Protein AF-A0A358KMB2-F1 (afdb_monomer)

pLDDT: mean 79.31, std 13.52, range [41.38, 94.38]

Foldseek 3Di:
DDCVLLQAVDVVHGDDPVSSVQFVLCVVCLVVQVVPQPDFPDKDKDWDWDFDQDPNDTDTDTWIKMWTWGWDQQPNWIKIWIWIDTVPDDIHGRTIDIDFDQDQPPVRDGDRDDPPDRSVPD

Sequence (122 aa):
IGFQHLLFKNWNKTRLRTEQYIRLKLIKLAQLVIAK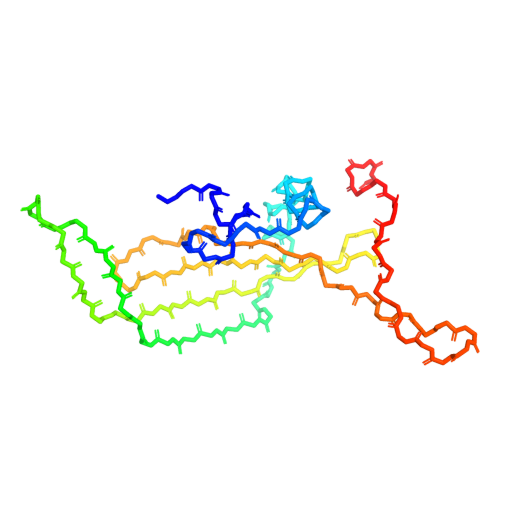SHTLQEYDERKNFVRQKINSRWETRMKIIRYYVFVAIINNARIKVIVKEIDGGAKLFYSLYPSWKVTVDINGQKKKKFFSGNLELD

Radius of gyration: 16.94 Å; Cα contacts (8 Å, |Δi|>4): 188; chains: 1; bounding box: 46×35×43 Å

Nearest PDB structures (foldseek):
  7wno-assembly1_X  TM=5.517E-01  e=1.687E+00  Arthrobacter globiformis
  2cwu-assembly1_B  TM=5.456E-01  e=1.891E+00  Arthrobacter globiformis
  8j6g-assembly1_A  TM=5.453E-01  e=2.376E+00  Arthrobacter globiformis

Solvent-accessible surface area (backbone atoms only — not comparable to full-atom values): 7415 Å² total; per-residue (Å²): 139,73,72,59,56,56,47,27,80,49,92,98,34,72,49,57,70,69,60,27,52,53,38,60,67,47,50,75,49,46,61,55,32,56,71,68,28,8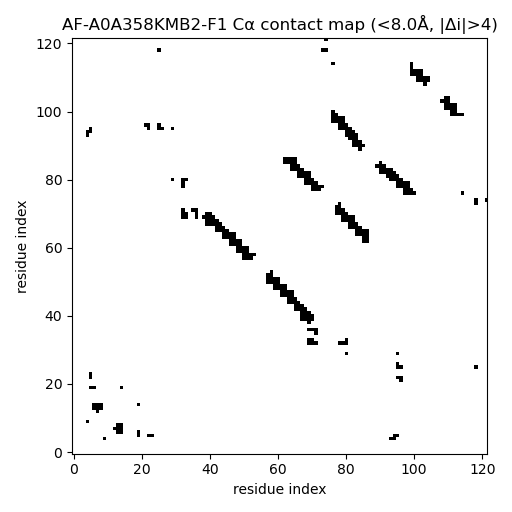7,55,82,76,46,79,48,77,45,79,43,80,42,80,45,79,53,96,93,38,83,45,76,43,80,38,49,34,39,37,43,31,32,54,35,75,55,95,91,40,34,37,36,34,34,35,34,30,44,72,99,57,69,81,35,88,55,48,61,45,76,52,69,65,75,40,68,44,98,84,71,48,77,40,79,59,72,83,84,70,71,84,86,80,119

Mean predicted aligned error: 9.03 Å

Structure (mmCIF, N/CA/C/O backbone):
data_AF-A0A358KMB2-F1
#
_entry.id   AF-A0A358KMB2-F1
#
loop_
_atom_site.group_PDB
_atom_site.id
_atom_site.type_symbol
_atom_site.label_atom_id
_atom_site.label_alt_id
_atom_site.label_comp_id
_atom_site.label_asym_id
_atom_site.label_entity_id
_atom_site.label_seq_id
_atom_site.pdbx_PDB_ins_code
_atom_site.Cartn_x
_atom_site.Cartn_y
_atom_site.Cartn_z
_atom_site.occupancy
_atom_site.B_iso_or_equiv
_atom_site.auth_seq_id
_atom_site.auth_comp_id
_atom_site.auth_asym_id
_atom_site.auth_atom_id
_atom_site.pdbx_PDB_model_num
ATOM 1 N N . ILE A 1 1 ? -15.299 0.610 3.545 1.00 53.84 1 ILE A N 1
ATOM 2 C CA . ILE A 1 1 ? -14.138 1.394 3.051 1.00 53.84 1 ILE A CA 1
ATOM 3 C C . ILE A 1 1 ? -13.786 0.827 1.687 1.00 53.84 1 ILE A C 1
ATOM 5 O O . ILE A 1 1 ? -13.387 -0.323 1.625 1.00 53.84 1 ILE A O 1
ATOM 9 N N . GLY A 1 2 ? -14.066 1.573 0.617 1.00 70.56 2 GLY A N 1
ATOM 10 C CA . GLY A 1 2 ? -13.784 1.166 -0.767 1.00 70.56 2 GLY A CA 1
ATOM 11 C C . GLY A 1 2 ? -12.606 1.951 -1.341 1.00 70.56 2 GLY A C 1
ATOM 12 O O . GLY A 1 2 ? -11.723 2.371 -0.596 1.00 70.56 2 GLY A O 1
ATOM 13 N N . PHE A 1 3 ? -12.636 2.244 -2.640 1.00 78.75 3 PHE A N 1
ATOM 14 C CA . PHE A 1 3 ? -11.563 2.928 -3.378 1.00 78.75 3 PHE A CA 1
ATOM 15 C C . PHE A 1 3 ? -11.455 4.447 -3.156 1.00 78.75 3 PHE A C 1
ATOM 17 O O . PHE A 1 3 ? -10.646 5.111 -3.802 1.00 78.75 3 PHE A O 1
ATOM 24 N N . GLN A 1 4 ? -12.209 5.023 -2.211 1.00 80.81 4 GLN A N 1
ATOM 25 C CA . GLN A 1 4 ? -12.102 6.450 -1.863 1.00 80.81 4 GLN A CA 1
ATOM 26 C C . GLN A 1 4 ? -10.670 6.856 -1.497 1.00 80.81 4 GLN A C 1
ATOM 28 O O . GLN A 1 4 ? -10.233 7.956 -1.822 1.00 80.81 4 GLN A O 1
ATOM 33 N N . HIS A 1 5 ? -9.906 5.950 -0.889 1.00 79.38 5 HIS A N 1
ATOM 34 C CA . HIS A 1 5 ? -8.506 6.171 -0.546 1.00 79.38 5 HIS A CA 1
ATOM 35 C C . HIS A 1 5 ? -7.582 6.309 -1.766 1.00 79.38 5 HIS A C 1
ATOM 37 O O . HIS A 1 5 ? -6.418 6.648 -1.570 1.00 79.38 5 HIS A O 1
ATOM 43 N N . LEU A 1 6 ? -8.042 6.056 -3.000 1.00 83.62 6 LEU A N 1
ATOM 44 C CA . LEU A 1 6 ? -7.314 6.351 -4.244 1.00 83.62 6 LEU A CA 1
ATOM 45 C C . LEU A 1 6 ? -7.567 7.793 -4.706 1.00 83.62 6 LEU A C 1
ATOM 47 O O . LEU A 1 6 ? -6.646 8.465 -5.173 1.00 83.62 6 LEU A O 1
ATOM 51 N N . LEU A 1 7 ? -8.776 8.304 -4.462 1.00 84.44 7 LEU A N 1
ATOM 52 C CA . LEU A 1 7 ? -9.218 9.645 -4.856 1.00 84.44 7 LEU A CA 1
ATOM 53 C C . LEU A 1 7 ? -8.833 10.721 -3.829 1.00 84.44 7 LEU A C 1
ATOM 55 O O . LEU A 1 7 ? -8.368 11.801 -4.193 1.00 84.44 7 LEU A O 1
ATOM 59 N N . PHE A 1 8 ? -8.953 10.405 -2.539 1.00 84.38 8 PHE A N 1
ATOM 60 C CA . PHE A 1 8 ? -8.772 11.343 -1.431 1.00 84.38 8 PHE A CA 1
ATOM 61 C C . PHE A 1 8 ? -7.581 10.961 -0.555 1.00 84.38 8 PHE A C 1
ATOM 63 O O . PHE A 1 8 ? -7.412 9.797 -0.182 1.00 84.38 8 PHE A O 1
ATOM 70 N N . LYS A 1 9 ? -6.748 11.952 -0.219 1.00 80.56 9 LYS A N 1
ATOM 71 C CA . LYS A 1 9 ? -5.634 11.784 0.722 1.00 80.56 9 LYS A CA 1
ATOM 72 C C . LYS A 1 9 ? -6.153 11.710 2.155 1.00 80.56 9 LYS A C 1
ATOM 74 O O . LYS A 1 9 ? -5.747 10.809 2.873 1.00 80.56 9 LYS A O 1
ATOM 79 N N . ASN A 1 10 ? -7.050 12.630 2.512 1.00 80.44 10 ASN A N 1
ATOM 80 C CA . ASN A 1 10 ? -7.716 12.749 3.811 1.00 80.44 10 ASN A CA 1
ATOM 81 C C . ASN A 1 10 ? -9.183 13.157 3.595 1.00 80.44 10 ASN A C 1
ATOM 83 O O . ASN A 1 10 ? -9.580 13.484 2.473 1.00 80.44 10 ASN A O 1
ATOM 87 N N . TRP A 1 11 ? -9.961 13.196 4.681 1.00 72.88 11 TRP A N 1
ATOM 88 C CA . TRP A 1 11 ? -11.286 13.821 4.694 1.00 72.88 11 TRP A CA 1
ATOM 89 C C . TRP A 1 11 ? -11.229 15.223 4.064 1.00 72.88 11 TRP A C 1
ATOM 91 O O . TRP A 1 11 ? -10.352 16.014 4.411 1.00 72.88 11 TRP A O 1
ATOM 101 N N . ASN A 1 12 ? -12.105 15.494 3.093 1.00 78.00 12 ASN A N 1
ATOM 102 C CA . ASN A 1 12 ? -12.161 16.736 2.306 1.00 78.00 12 ASN A CA 1
ATOM 103 C C . ASN A 1 12 ? -10.872 17.146 1.565 1.00 78.00 12 ASN A C 1
ATOM 105 O O . ASN A 1 12 ? -10.766 18.279 1.102 1.00 78.00 12 A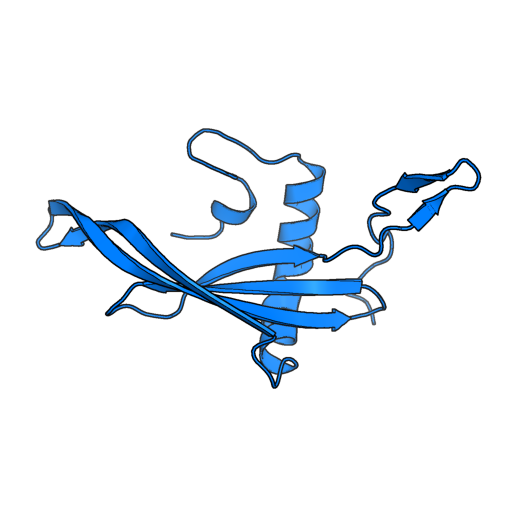SN A O 1
ATOM 109 N N . LYS A 1 13 ? -9.893 16.245 1.398 1.00 85.12 13 LYS A N 1
ATOM 110 C CA . LYS A 1 13 ? -8.655 16.543 0.662 1.00 85.12 13 LYS A CA 1
ATOM 111 C C . LYS A 1 13 ? -8.468 15.608 -0.522 1.00 85.12 13 LYS A C 1
ATOM 113 O O . LYS A 1 13 ? -7.916 14.511 -0.399 1.00 85.12 13 LYS A O 1
ATOM 118 N N . THR A 1 14 ? -8.908 16.079 -1.680 1.00 87.81 14 THR A N 1
ATOM 119 C CA . THR A 1 14 ? -8.769 15.405 -2.973 1.00 87.81 14 THR A CA 1
ATOM 120 C C . THR A 1 14 ? -7.306 15.369 -3.414 1.00 87.81 14 THR A C 1
ATOM 122 O O . THR A 1 14 ? -6.538 16.299 -3.162 1.00 87.81 14 THR A O 1
ATOM 125 N N . ARG A 1 15 ? -6.889 14.276 -4.057 1.00 83.69 15 ARG A N 1
ATOM 126 C CA . ARG A 1 15 ? -5.566 14.197 -4.691 1.00 83.69 15 ARG A CA 1
ATOM 127 C C . ARG A 1 15 ? -5.554 14.922 -6.031 1.00 83.69 15 ARG A C 1
ATOM 129 O O . ARG A 1 15 ? -6.602 15.152 -6.623 1.00 83.69 15 ARG A O 1
ATOM 136 N N . LEU A 1 16 ? -4.371 15.234 -6.550 1.00 86.56 16 LEU A N 1
ATOM 137 C CA . LEU A 1 16 ? -4.238 15.795 -7.895 1.00 86.56 16 LEU A CA 1
ATOM 138 C C . LEU A 1 16 ? -4.842 14.835 -8.941 1.00 86.56 16 LEU A C 1
ATOM 140 O O . LEU A 1 16 ? -4.708 13.620 -8.801 1.00 86.56 16 LEU A O 1
ATOM 144 N N . ARG A 1 17 ? -5.491 15.348 -9.997 1.00 85.19 17 ARG A N 1
ATOM 145 C CA . ARG A 1 17 ? -6.143 14.501 -11.022 1.00 85.19 17 ARG A CA 1
ATOM 146 C C . ARG A 1 17 ? -5.189 13.478 -11.648 1.00 85.19 17 ARG A C 1
ATOM 148 O O . ARG A 1 17 ? -5.564 12.323 -11.819 1.00 85.19 17 ARG A O 1
ATOM 155 N N . THR A 1 18 ? -3.949 13.876 -11.922 1.00 82.12 18 THR A N 1
ATOM 156 C CA . THR A 1 18 ? -2.904 12.987 -12.459 1.00 82.12 18 THR A CA 1
ATOM 157 C C . THR A 1 18 ? -2.606 11.824 -11.514 1.00 82.12 18 THR A C 1
ATOM 159 O O . THR A 1 18 ? -2.553 10.671 -11.932 1.00 82.12 18 THR A O 1
ATOM 162 N N . GLU A 1 19 ? -2.492 12.103 -10.217 1.00 81.50 19 GLU A N 1
ATOM 163 C CA . GLU A 1 19 ? -2.291 11.091 -9.184 1.00 81.50 19 GLU A CA 1
ATOM 164 C C . GLU A 1 19 ? -3.469 10.120 -9.051 1.00 81.50 19 GLU A C 1
ATOM 166 O O . GLU A 1 19 ? -3.255 8.935 -8.790 1.00 81.50 19 GLU A O 1
ATOM 171 N N . GLN A 1 20 ? -4.702 10.611 -9.191 1.00 85.94 20 GLN A N 1
ATOM 172 C CA . GLN A 1 20 ? -5.893 9.760 -9.173 1.00 85.94 20 GLN A CA 1
ATOM 173 C C . GLN A 1 20 ? -5.904 8.829 -10.383 1.00 85.94 20 GLN A C 1
ATOM 175 O O . GLN A 1 20 ? -6.039 7.619 -10.217 1.00 85.94 20 GLN A O 1
ATOM 180 N N . TYR A 1 21 ? -5.690 9.387 -11.579 1.00 85.75 21 TYR A N 1
ATOM 181 C CA . TYR A 1 21 ? -5.657 8.639 -12.833 1.00 85.75 21 TYR A CA 1
ATOM 182 C C . TYR A 1 21 ? -4.639 7.498 -12.786 1.00 85.75 21 TYR A C 1
ATOM 184 O O . TYR A 1 21 ? -4.977 6.352 -13.063 1.00 85.75 21 TYR A O 1
ATOM 192 N N . ILE A 1 22 ? -3.411 7.786 -12.347 1.00 82.88 22 ILE A N 1
ATOM 193 C CA . ILE A 1 22 ? -2.354 6.776 -12.236 1.00 82.88 22 ILE A CA 1
ATOM 194 C C . ILE A 1 22 ? -2.747 5.671 -11.253 1.00 82.88 22 ILE A C 1
ATOM 196 O O . ILE A 1 22 ? -2.593 4.493 -11.561 1.00 82.88 22 ILE A O 1
ATOM 200 N N . ARG A 1 23 ? -3.269 6.023 -10.072 1.00 86.06 23 ARG A N 1
ATOM 201 C CA . ARG A 1 23 ? -3.655 5.018 -9.071 1.00 86.06 23 ARG A CA 1
ATOM 202 C C . ARG A 1 23 ? -4.800 4.127 -9.546 1.00 86.06 23 ARG A C 1
ATOM 204 O O . ARG A 1 23 ? -4.773 2.931 -9.277 1.00 86.06 23 ARG A O 1
ATOM 211 N N . LEU A 1 24 ? -5.778 4.700 -10.245 1.00 86.31 24 LEU A N 1
ATOM 212 C CA . LEU A 1 24 ? -6.884 3.947 -10.833 1.00 86.31 24 LEU A CA 1
ATOM 213 C C . LEU A 1 24 ? -6.399 3.043 -11.967 1.00 86.31 24 LEU A C 1
ATOM 215 O O . LEU A 1 24 ? -6.750 1.871 -11.984 1.00 86.31 24 LEU A O 1
ATOM 219 N N . LYS A 1 25 ? -5.535 3.544 -12.858 1.00 84.56 25 LYS A N 1
ATOM 220 C CA . LYS A 1 25 ? -4.949 2.748 -13.946 1.00 84.56 25 LYS A CA 1
ATOM 221 C C . LYS A 1 25 ? -4.185 1.533 -13.412 1.00 84.56 25 LYS A C 1
ATOM 223 O O . LYS A 1 25 ? -4.339 0.423 -13.899 1.00 84.56 25 LYS A O 1
ATOM 228 N N . LEU A 1 26 ? -3.387 1.724 -12.367 1.00 84.88 26 LEU A N 1
ATOM 229 C CA . LEU A 1 26 ? -2.544 0.668 -11.802 1.00 84.88 26 LEU A CA 1
ATOM 230 C C . LEU A 1 26 ? -3.305 -0.323 -10.902 1.00 84.88 26 LEU A C 1
ATOM 232 O O . LEU A 1 26 ? -2.704 -1.283 -10.423 1.00 84.88 26 LEU A O 1
ATOM 236 N N . ILE A 1 27 ? -4.605 -0.126 -10.657 1.00 86.75 27 ILE A N 1
ATOM 237 C CA . ILE A 1 27 ? -5.375 -0.980 -9.744 1.00 86.75 27 ILE A CA 1
ATOM 238 C C . ILE A 1 27 ? -5.432 -2.436 -10.196 1.00 86.75 27 ILE A C 1
ATOM 240 O O . ILE A 1 27 ? -5.333 -3.337 -9.367 1.00 86.75 27 ILE A O 1
ATOM 244 N N . LYS A 1 28 ? -5.497 -2.663 -11.511 1.00 85.31 28 LYS A N 1
ATOM 245 C CA . LYS A 1 28 ? -5.493 -4.003 -12.104 1.00 85.31 28 LYS A CA 1
ATOM 246 C C . LYS A 1 28 ? -4.175 -4.734 -11.837 1.00 85.31 28 LYS A C 1
ATOM 248 O O . LYS A 1 28 ? -4.164 -5.939 -11.621 1.00 85.31 28 LYS A O 1
ATOM 253 N N . LEU A 1 29 ? -3.070 -3.991 -11.766 1.00 85.06 29 LEU A N 1
ATOM 254 C CA . LEU A 1 29 ? -1.746 -4.548 -11.494 1.00 85.06 29 LEU A CA 1
ATOM 255 C C . LEU A 1 29 ? -1.548 -4.898 -10.018 1.00 85.06 29 LEU A C 1
ATOM 257 O O . LEU A 1 29 ? -0.623 -5.636 -9.704 1.00 85.06 29 LEU A O 1
ATOM 261 N N . ALA A 1 30 ? -2.392 -4.413 -9.101 1.00 86.06 30 ALA A N 1
ATOM 262 C CA . ALA A 1 30 ? -2.201 -4.648 -7.671 1.00 86.06 30 ALA A CA 1
ATOM 263 C C . ALA A 1 30 ? -2.234 -6.142 -7.310 1.00 86.06 30 ALA A C 1
ATOM 265 O O . ALA A 1 30 ? -1.403 -6.595 -6.526 1.00 86.06 30 ALA A O 1
ATOM 266 N N . GLN A 1 31 ? -3.150 -6.908 -7.910 1.00 87.44 31 GLN A N 1
ATOM 267 C CA . GLN A 1 31 ? -3.233 -8.358 -7.705 1.00 87.44 31 GLN A CA 1
ATOM 268 C C . GLN A 1 31 ? -1.983 -9.065 -8.233 1.00 87.44 31 GLN A C 1
ATOM 270 O O . GLN A 1 31 ? -1.408 -9.900 -7.542 1.00 87.44 31 GLN A O 1
ATOM 275 N N . LEU A 1 32 ? -1.522 -8.672 -9.423 1.00 87.00 32 LEU A N 1
ATOM 276 C CA . LEU A 1 32 ? -0.329 -9.233 -10.048 1.00 87.00 32 LEU A CA 1
ATOM 277 C C . LEU A 1 32 ? 0.941 -8.908 -9.251 1.00 87.00 32 LEU A C 1
ATOM 279 O O . LEU A 1 32 ? 1.799 -9.770 -9.097 1.00 87.00 32 LEU A O 1
ATOM 283 N N . VAL A 1 33 ? 1.047 -7.697 -8.696 1.00 86.94 33 VAL A N 1
ATOM 284 C CA . VAL A 1 33 ? 2.140 -7.313 -7.791 1.00 86.94 33 VAL A CA 1
ATOM 285 C C . VAL A 1 33 ? 2.1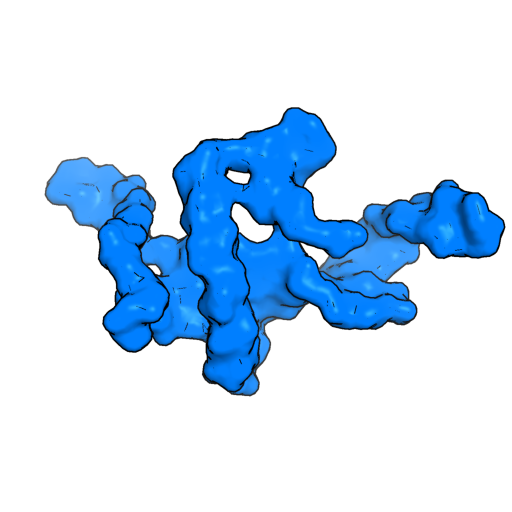25 -8.200 -6.550 1.00 86.94 33 VAL A C 1
ATOM 287 O O . VAL A 1 33 ? 3.150 -8.780 -6.232 1.00 86.94 33 VAL A O 1
ATOM 290 N N . ILE A 1 34 ? 0.977 -8.365 -5.883 1.00 86.38 34 ILE A N 1
ATOM 291 C CA . ILE A 1 34 ? 0.876 -9.216 -4.686 1.00 86.38 34 ILE A CA 1
ATOM 292 C C . ILE A 1 34 ? 1.230 -10.675 -5.014 1.00 86.38 34 ILE A C 1
ATOM 294 O O . ILE A 1 34 ? 1.944 -11.306 -4.244 1.00 86.38 34 ILE A O 1
ATOM 298 N N . ALA A 1 35 ? 0.780 -11.197 -6.158 1.00 86.12 35 ALA A N 1
ATOM 299 C CA . ALA A 1 35 ? 1.067 -12.569 -6.575 1.00 86.12 35 ALA A CA 1
ATOM 300 C C . ALA A 1 35 ? 2.551 -12.798 -6.917 1.00 86.12 35 ALA A C 1
ATOM 302 O O . ALA A 1 35 ? 3.092 -13.855 -6.609 1.00 86.12 35 ALA A O 1
ATOM 303 N N . LYS A 1 36 ? 3.215 -11.815 -7.544 1.00 84.56 36 LYS A N 1
ATOM 304 C CA . LYS A 1 36 ? 4.641 -11.895 -7.913 1.00 84.56 36 LYS A CA 1
ATOM 305 C C . LYS A 1 36 ? 5.585 -11.533 -6.763 1.00 84.56 36 LYS A C 1
ATOM 307 O O . LYS A 1 36 ? 6.746 -11.940 -6.766 1.00 84.56 36 LYS A O 1
ATOM 312 N N . SER A 1 37 ? 5.138 -10.735 -5.798 1.00 81.00 37 SER A N 1
ATOM 313 C CA . SER A 1 37 ? 5.939 -10.354 -4.637 1.00 81.00 37 SER A CA 1
ATOM 314 C C . SER A 1 37 ? 6.000 -11.516 -3.642 1.00 81.00 37 SER A C 1
ATOM 316 O O . SER A 1 37 ? 5.202 -11.604 -2.717 1.00 81.00 37 SER A O 1
ATOM 318 N N . HIS A 1 38 ? 6.993 -12.392 -3.807 1.00 74.81 38 HIS A N 1
ATOM 319 C CA . HIS A 1 38 ? 7.245 -13.517 -2.894 1.00 74.81 38 HIS A CA 1
ATOM 320 C C . HIS A 1 38 ? 7.775 -13.095 -1.515 1.00 74.81 38 HIS A C 1
ATOM 322 O O . HIS A 1 38 ? 7.803 -13.899 -0.586 1.00 74.81 38 HIS A O 1
ATOM 328 N N . THR A 1 39 ? 8.206 -11.842 -1.369 1.00 80.00 39 THR A N 1
ATOM 329 C CA . THR A 1 39 ? 8.716 -11.285 -0.115 1.00 80.00 39 THR A CA 1
ATOM 330 C C . THR A 1 39 ? 7.951 -10.027 0.270 1.00 80.00 39 THR A C 1
ATOM 332 O O . THR A 1 39 ? 7.520 -9.255 -0.589 1.00 80.00 39 THR A O 1
ATOM 335 N N . LEU A 1 40 ? 7.797 -9.817 1.576 1.00 83.31 40 LEU A N 1
ATOM 336 C CA . LEU A 1 40 ? 7.355 -8.551 2.150 1.00 83.31 40 LEU A CA 1
ATOM 337 C C . LEU A 1 40 ? 8.550 -7.593 2.178 1.00 83.31 40 LEU A C 1
ATOM 339 O O . LEU A 1 40 ? 9.550 -7.898 2.822 1.00 83.31 40 LEU A O 1
ATOM 343 N N . GLN A 1 41 ? 8.473 -6.456 1.483 1.00 85.88 41 GLN A N 1
ATOM 344 C CA . GLN A 1 41 ? 9.611 -5.530 1.411 1.00 85.88 41 GLN A CA 1
ATOM 345 C C . GLN A 1 41 ? 9.616 -4.502 2.539 1.00 85.88 41 GLN A C 1
ATOM 347 O O . GLN A 1 41 ? 10.689 -4.133 3.006 1.00 85.88 41 GLN A O 1
ATOM 352 N N . GLU A 1 42 ? 8.449 -4.009 2.958 1.00 87.19 42 GLU A N 1
ATOM 353 C CA . GLU A 1 42 ? 8.354 -3.077 4.086 1.00 87.19 42 GLU A CA 1
ATOM 354 C C . GLU A 1 42 ? 7.184 -3.474 4.994 1.00 87.19 42 GLU A C 1
ATOM 356 O O . GLU A 1 42 ? 6.124 -3.907 4.527 1.00 87.19 42 GLU A O 1
ATOM 361 N N . TYR A 1 43 ? 7.392 -3.306 6.297 1.00 91.94 43 TYR 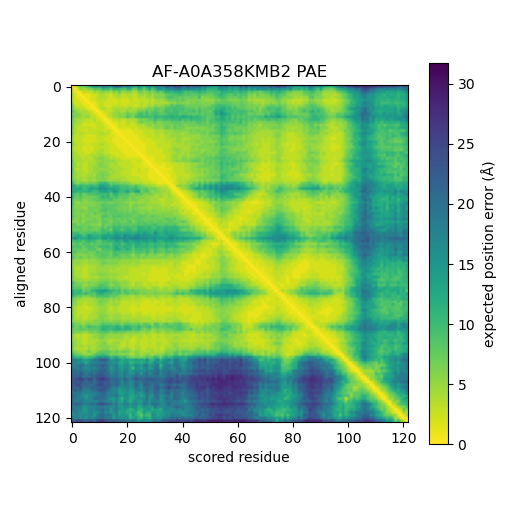A N 1
ATOM 362 C CA . TYR A 1 43 ? 6.413 -3.550 7.346 1.00 91.94 43 TYR A CA 1
ATOM 363 C C . TYR A 1 43 ? 6.382 -2.344 8.282 1.00 91.94 43 TYR A C 1
ATOM 365 O O . TYR A 1 43 ? 7.433 -1.886 8.726 1.00 91.94 43 TYR A O 1
ATOM 373 N N . ASP A 1 44 ? 5.189 -1.834 8.574 1.00 91.81 44 ASP A N 1
ATOM 374 C CA . ASP A 1 44 ? 4.981 -0.780 9.570 1.00 91.81 44 ASP A CA 1
ATOM 375 C C . ASP A 1 44 ? 3.844 -1.185 10.506 1.00 91.81 44 ASP A C 1
ATOM 377 O O . ASP A 1 44 ? 2.761 -1.566 10.054 1.00 91.81 44 ASP A O 1
ATOM 381 N N . GLU A 1 45 ? 4.074 -1.080 11.809 1.00 94.06 45 GLU A N 1
ATOM 382 C CA . GLU A 1 45 ? 3.079 -1.356 12.837 1.00 94.06 45 GLU A CA 1
ATOM 383 C C . GLU A 1 45 ? 2.938 -0.145 13.753 1.00 94.06 45 GLU A C 1
ATOM 385 O O . GLU A 1 45 ? 3.909 0.352 14.321 1.00 94.06 45 GLU A O 1
ATOM 390 N N . ARG A 1 46 ? 1.701 0.327 13.927 1.00 93.44 46 ARG A N 1
ATOM 391 C CA . ARG A 1 46 ? 1.425 1.483 14.782 1.00 93.44 46 ARG A CA 1
ATOM 392 C C . ARG A 1 46 ? 0.067 1.412 15.451 1.00 93.44 46 ARG A C 1
ATOM 394 O O . ARG A 1 46 ? -0.9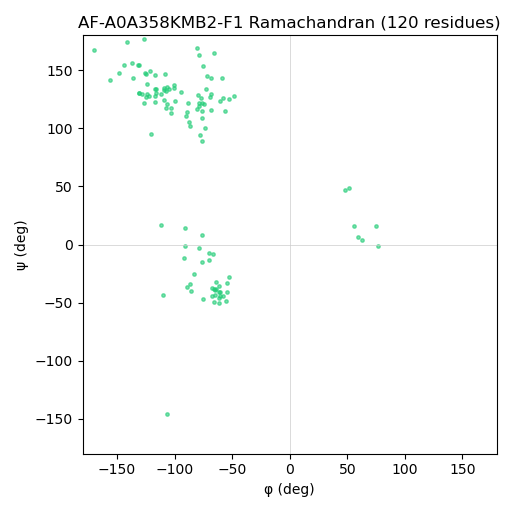12 0.947 14.867 1.00 93.44 46 ARG A O 1
ATOM 401 N N . LYS A 1 47 ? -0.014 1.964 16.661 1.00 92.88 47 LYS A N 1
ATOM 402 C CA . LYS A 1 47 ? -1.283 2.188 17.359 1.00 92.88 47 LYS A CA 1
ATOM 403 C C . LYS A 1 47 ? -1.964 3.413 16.767 1.00 92.88 47 LYS A C 1
ATOM 405 O O . LYS A 1 47 ? -1.361 4.478 16.671 1.00 92.88 47 LYS A O 1
ATOM 410 N N . ASN A 1 48 ? -3.210 3.267 16.340 1.00 90.81 48 ASN A N 1
ATOM 411 C CA . ASN A 1 48 ? -3.979 4.376 15.796 1.00 90.81 48 ASN A CA 1
ATOM 412 C C . ASN A 1 48 ? -5.451 4.260 16.202 1.00 90.81 48 ASN A C 1
ATOM 414 O O . ASN A 1 48 ? -5.961 3.169 16.467 1.00 90.81 48 ASN A O 1
ATOM 418 N N . PHE A 1 49 ? -6.137 5.395 16.241 1.00 89.50 49 PHE A N 1
ATOM 419 C CA . PHE A 1 49 ? -7.563 5.439 16.517 1.00 89.50 49 PHE A CA 1
ATOM 420 C C . PHE A 1 49 ? -8.342 4.999 15.279 1.00 89.50 49 PHE A C 1
ATOM 422 O O . PHE A 1 49 ? -8.215 5.576 14.197 1.00 89.50 49 PHE A O 1
ATOM 429 N N . VAL A 1 50 ? -9.155 3.957 15.430 1.00 86.19 50 VAL A N 1
ATOM 430 C CA . VAL A 1 50 ? -10.007 3.436 14.362 1.00 86.19 50 VAL A CA 1
ATOM 431 C C . VAL A 1 50 ? -11.458 3.587 14.774 1.00 86.19 50 VAL A C 1
ATOM 433 O O . VAL A 1 50 ? -11.866 3.135 15.842 1.00 86.19 50 VAL A O 1
ATOM 436 N N . ARG A 1 51 ? -12.246 4.197 13.888 1.00 86.50 51 ARG A N 1
ATOM 437 C CA . ARG A 1 51 ? -13.699 4.260 14.011 1.00 86.50 51 ARG A CA 1
ATOM 438 C C . ARG A 1 51 ? -14.299 2.941 13.519 1.00 86.50 51 ARG A C 1
ATOM 440 O O . ARG A 1 51 ? -14.150 2.605 12.343 1.00 86.50 51 ARG A O 1
ATOM 447 N N . GLN A 1 52 ? -14.956 2.196 14.402 1.00 83.25 52 GLN A N 1
ATOM 448 C CA . GLN A 1 52 ? -15.616 0.925 14.084 1.00 83.25 52 GLN A CA 1
ATOM 449 C C . GLN A 1 52 ? -17.081 0.969 14.517 1.00 83.25 52 GLN A C 1
ATOM 451 O O . GLN A 1 52 ? -17.434 1.649 15.480 1.00 83.25 52 GLN A O 1
ATOM 456 N N . LYS A 1 53 ? -17.940 0.266 13.774 1.00 82.00 53 LYS A N 1
ATOM 457 C CA . LYS A 1 53 ? -19.339 0.076 14.156 1.00 82.00 53 LYS A CA 1
ATOM 458 C C . LYS A 1 53 ? -19.420 -1.192 15.004 1.00 82.00 53 LYS A C 1
ATOM 460 O O . LYS A 1 53 ? -19.202 -2.277 14.476 1.00 82.00 53 LYS A O 1
ATOM 465 N N . ILE A 1 54 ? -19.693 -1.048 16.295 1.00 82.00 54 ILE A N 1
ATOM 466 C CA . ILE A 1 54 ? -19.822 -2.142 17.266 1.00 82.00 54 ILE A CA 1
ATOM 467 C C . ILE A 1 54 ? -21.201 -2.008 17.904 1.00 82.00 54 ILE A C 1
ATOM 469 O O . ILE A 1 54 ? -21.570 -0.915 18.323 1.00 82.00 54 ILE A O 1
ATOM 473 N N . ASN A 1 55 ? -21.982 -3.091 17.942 1.00 83.81 55 ASN A N 1
ATOM 474 C CA . ASN A 1 55 ? -23.325 -3.105 18.542 1.00 83.81 55 ASN A CA 1
ATOM 475 C C . ASN A 1 55 ? -24.199 -1.919 18.084 1.00 83.81 55 ASN A C 1
ATOM 477 O O . ASN A 1 55 ? -24.793 -1.202 18.886 1.00 83.81 55 ASN A O 1
ATOM 481 N N . SER A 1 56 ? -24.213 -1.664 16.770 1.00 86.81 56 SER A N 1
ATOM 482 C CA . SER A 1 56 ? -24.924 -0.546 16.125 1.00 86.81 56 SER A CA 1
ATOM 483 C C . SER A 1 56 ? -24.471 0.873 16.502 1.00 86.81 56 SER A C 1
ATOM 485 O O . SER A 1 56 ? -25.024 1.835 15.971 1.00 86.81 56 SER A O 1
ATOM 487 N N . ARG A 1 57 ? -23.421 1.033 17.314 1.00 89.00 57 ARG A N 1
ATOM 488 C CA . ARG A 1 57 ? -22.830 2.326 17.679 1.00 89.00 57 ARG A CA 1
ATOM 489 C C . ARG A 1 57 ? -21.479 2.523 17.002 1.00 89.00 57 ARG A C 1
ATOM 491 O O . ARG A 1 57 ? -20.745 1.573 16.746 1.00 89.00 57 ARG A O 1
ATOM 498 N N . TRP A 1 58 ? -21.161 3.771 16.674 1.00 86.19 58 TRP A N 1
ATOM 499 C CA . TRP A 1 58 ? -19.837 4.135 16.179 1.00 86.19 58 TRP A CA 1
ATOM 500 C C . TRP A 1 58 ? -18.944 4.481 17.361 1.00 86.19 58 TRP A C 1
ATOM 502 O O . TRP A 1 58 ? -19.171 5.490 18.019 1.00 86.19 58 TRP A O 1
ATOM 512 N N . GLU A 1 59 ? -17.914 3.678 17.589 1.00 89.56 59 GLU A N 1
ATOM 513 C CA . GLU A 1 59 ? -16.925 3.923 18.634 1.00 89.56 59 GLU A CA 1
ATOM 514 C C . GLU A 1 59 ? -15.542 4.132 18.019 1.00 89.56 59 GLU A C 1
ATOM 516 O O . GLU A 1 59 ? -15.185 3.517 17.007 1.00 89.56 59 GLU A O 1
ATOM 521 N N . THR A 1 60 ? -14.754 5.002 18.646 1.00 88.69 60 THR A N 1
ATOM 522 C CA . THR A 1 60 ? -13.350 5.225 18.302 1.00 88.69 60 THR A CA 1
ATOM 523 C C . THR A 1 60 ? -12.497 4.517 19.340 1.00 88.69 60 THR A C 1
ATOM 525 O O . THR A 1 60 ? -12.499 4.900 20.505 1.00 88.69 60 THR A O 1
ATOM 528 N N . ARG A 1 61 ? -11.765 3.478 18.931 1.00 88.81 61 ARG A N 1
ATOM 529 C CA . ARG A 1 61 ? -10.873 2.727 19.826 1.00 88.81 61 ARG A CA 1
ATOM 530 C C . ARG A 1 61 ? -9.445 2.754 19.308 1.00 88.81 61 ARG A C 1
ATOM 532 O O . ARG A 1 61 ? -9.215 2.804 18.098 1.00 88.81 61 ARG A O 1
ATOM 539 N N . MET A 1 62 ? -8.490 2.713 20.230 1.00 92.19 62 MET A N 1
ATOM 540 C CA . MET A 1 62 ? -7.085 2.538 19.888 1.00 92.19 62 MET A CA 1
ATOM 541 C C . MET A 1 62 ? -6.857 1.078 19.500 1.00 92.19 62 MET A C 1
ATOM 543 O O . MET A 1 62 ? -7.123 0.176 20.291 1.00 92.19 62 MET A O 1
ATOM 547 N N . LYS A 1 63 ? -6.388 0.846 18.275 1.00 91.75 63 LYS A N 1
ATOM 548 C CA . LYS A 1 63 ? -6.027 -0.484 17.781 1.00 91.75 63 LYS A CA 1
ATOM 549 C C . LYS A 1 63 ? -4.659 -0.460 17.124 1.00 91.75 63 LYS A C 1
ATOM 551 O O . LYS A 1 63 ? -4.220 0.573 16.615 1.00 91.75 63 LYS A O 1
ATOM 556 N N . ILE A 1 64 ? -4.007 -1.614 17.118 1.00 92.94 64 ILE A N 1
ATOM 557 C CA . ILE A 1 64 ? -2.802 -1.826 16.327 1.00 92.94 64 ILE A CA 1
ATOM 558 C C . ILE A 1 64 ? -3.217 -1.919 14.855 1.00 92.94 64 ILE A C 1
ATOM 560 O O . ILE A 1 64 ? -4.212 -2.553 14.497 1.00 92.94 64 ILE A O 1
ATOM 564 N N . ILE A 1 65 ? -2.491 -1.213 13.999 1.00 92.38 65 ILE A N 1
ATOM 565 C CA . ILE A 1 65 ? -2.654 -1.263 12.554 1.00 92.38 65 ILE A CA 1
ATOM 566 C C . ILE A 1 65 ? -1.320 -1.665 11.953 1.00 92.38 65 ILE A C 1
ATOM 568 O O . ILE A 1 65 ? -0.313 -1.004 12.208 1.00 92.38 65 ILE A O 1
ATOM 572 N N . ARG A 1 66 ? -1.353 -2.697 11.113 1.00 94.38 66 ARG A N 1
ATOM 573 C CA . ARG A 1 66 ? -0.201 -3.207 10.374 1.00 94.38 66 ARG A CA 1
ATOM 574 C C . ARG A 1 66 ? -0.328 -2.816 8.908 1.00 94.38 66 ARG A C 1
ATOM 576 O O . ARG A 1 66 ? -1.412 -2.914 8.325 1.00 94.38 66 ARG A O 1
ATOM 583 N N . TYR A 1 67 ? 0.763 -2.356 8.318 1.00 93.00 67 TYR A N 1
ATOM 584 C CA . TYR A 1 67 ? 0.874 -2.046 6.901 1.00 93.00 67 TYR A CA 1
ATOM 585 C C . TYR A 1 67 ? 1.921 -2.960 6.285 1.00 93.00 67 TYR A C 1
ATOM 587 O O . TYR A 1 67 ? 3.076 -2.968 6.698 1.00 93.00 67 TYR A O 1
ATOM 595 N N . TYR A 1 68 ? 1.498 -3.701 5.272 1.00 91.81 68 TYR A N 1
ATOM 596 C CA . TYR A 1 68 ? 2.335 -4.590 4.487 1.00 91.81 68 TYR A CA 1
ATOM 597 C C . TYR A 1 68 ? 2.567 -3.950 3.128 1.00 91.81 68 TYR A C 1
ATOM 599 O O . TYR A 1 68 ? 1.603 -3.652 2.415 1.00 91.81 68 TYR A O 1
ATOM 607 N N . VAL A 1 69 ? 3.826 -3.713 2.773 1.00 91.06 69 VAL A N 1
ATOM 608 C CA . VAL A 1 69 ? 4.188 -3.118 1.488 1.00 91.06 69 VAL A CA 1
ATOM 609 C C . VAL A 1 69 ? 4.808 -4.180 0.596 1.00 91.06 69 VAL A C 1
ATOM 611 O O . VAL A 1 69 ? 5.880 -4.711 0.886 1.00 91.06 69 VAL A O 1
ATOM 614 N N . PHE A 1 70 ? 4.127 -4.431 -0.516 1.00 90.38 70 PHE A N 1
ATOM 615 C CA . PHE A 1 70 ? 4.575 -5.296 -1.593 1.00 90.38 70 PHE A CA 1
ATOM 616 C C . PHE A 1 70 ? 5.119 -4.454 -2.733 1.00 90.38 70 PHE A C 1
ATOM 618 O O . PHE A 1 70 ? 4.542 -3.428 -3.103 1.00 90.38 70 PHE A O 1
ATOM 625 N N . VAL A 1 71 ? 6.236 -4.879 -3.297 1.00 87.25 71 VAL A N 1
ATOM 626 C CA . VAL A 1 71 ? 6.922 -4.177 -4.368 1.00 87.25 71 VAL A CA 1
ATOM 627 C C . VAL A 1 71 ? 7.186 -5.146 -5.503 1.00 87.25 71 VAL A C 1
ATOM 629 O O . VAL A 1 71 ? 7.795 -6.193 -5.299 1.00 87.25 71 VAL A O 1
ATOM 632 N N . ALA A 1 72 ? 6.807 -4.750 -6.712 1.00 85.69 72 ALA A N 1
ATOM 633 C CA . ALA A 1 72 ? 7.225 -5.435 -7.926 1.00 85.69 72 ALA A CA 1
ATOM 634 C C . ALA A 1 72 ? 7.754 -4.431 -8.949 1.00 85.69 72 ALA A C 1
ATOM 636 O O . ALA A 1 72 ? 7.406 -3.247 -8.928 1.00 85.69 72 ALA A O 1
ATOM 637 N N . ILE A 1 73 ? 8.617 -4.911 -9.837 1.00 82.62 73 ILE A N 1
ATOM 638 C CA . ILE A 1 73 ? 9.084 -4.160 -10.999 1.00 82.62 73 ILE A CA 1
ATOM 639 C C . ILE A 1 73 ? 8.328 -4.715 -12.202 1.00 82.62 73 ILE A C 1
ATOM 641 O O . ILE A 1 73 ? 8.436 -5.899 -12.503 1.00 82.62 73 ILE A O 1
ATOM 645 N N . ILE A 1 74 ? 7.536 -3.866 -12.851 1.00 77.50 74 ILE A N 1
ATOM 646 C CA . ILE A 1 74 ? 6.764 -4.194 -14.053 1.00 77.50 74 ILE A CA 1
ATOM 647 C C . ILE A 1 74 ? 7.122 -3.142 -15.098 1.00 77.50 74 ILE A C 1
ATOM 649 O O . ILE A 1 74 ? 6.974 -1.950 -14.838 1.00 77.50 74 ILE A O 1
ATOM 653 N N . ASN A 1 75 ? 7.632 -3.570 -16.251 1.00 71.38 75 ASN A N 1
ATOM 654 C CA . ASN A 1 75 ? 7.977 -2.711 -17.394 1.00 71.38 75 ASN A CA 1
ATOM 655 C C . ASN A 1 75 ? 8.873 -1.525 -16.991 1.00 71.38 75 ASN A C 1
ATOM 657 O O . ASN A 1 75 ? 8.589 -0.363 -17.278 1.00 71.38 75 ASN A O 1
ATOM 661 N N . ASN A 1 76 ? 9.941 -1.818 -16.238 1.00 71.50 76 ASN A N 1
ATOM 662 C CA . ASN A 1 76 ? 10.879 -0.852 -15.644 1.00 71.50 76 ASN A CA 1
ATOM 663 C C . ASN A 1 76 ? 10.262 0.173 -14.670 1.00 71.50 76 ASN A C 1
ATOM 665 O O . ASN A 1 76 ? 10.966 1.059 -14.174 1.00 71.50 76 ASN A O 1
ATOM 669 N N . ALA A 1 77 ? 8.980 0.042 -14.332 1.00 73.88 77 ALA A N 1
ATOM 670 C CA . ALA A 1 77 ? 8.317 0.812 -13.296 1.00 73.88 77 ALA A CA 1
ATOM 671 C C . ALA A 1 77 ? 8.228 -0.016 -12.010 1.00 73.88 77 ALA A C 1
ATOM 673 O O . ALA A 1 77 ? 7.668 -1.110 -11.971 1.00 73.88 77 ALA A O 1
ATOM 674 N N . ARG A 1 78 ? 8.766 0.522 -10.915 1.00 81.12 78 ARG A N 1
ATOM 675 C CA . ARG A 1 78 ? 8.589 -0.078 -9.592 1.00 81.12 78 ARG A CA 1
ATOM 676 C C . ARG A 1 78 ? 7.206 0.310 -9.085 1.00 81.12 78 ARG A C 1
ATOM 678 O O . ARG A 1 78 ? 6.910 1.493 -8.965 1.00 81.12 78 ARG A O 1
ATOM 685 N N . ILE A 1 79 ? 6.356 -0.655 -8.774 1.00 85.81 79 ILE A N 1
ATOM 686 C CA . ILE A 1 79 ? 5.026 -0.434 -8.202 1.00 85.81 79 ILE A CA 1
ATOM 687 C C . ILE A 1 79 ? 5.055 -0.891 -6.755 1.00 85.81 79 ILE A C 1
ATOM 689 O O . ILE A 1 79 ? 5.580 -1.959 -6.451 1.00 85.81 79 ILE A O 1
ATOM 693 N N . LYS A 1 80 ? 4.497 -0.071 -5.867 1.00 88.75 80 LYS A N 1
ATOM 694 C CA . LYS A 1 80 ? 4.300 -0.401 -4.461 1.00 88.75 80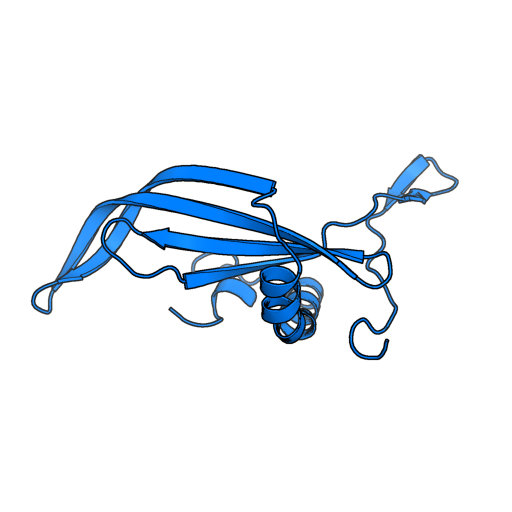 LYS A CA 1
ATOM 695 C C . LYS A 1 80 ? 2.812 -0.548 -4.171 1.00 88.75 80 LYS A C 1
ATOM 697 O O . LYS A 1 80 ? 2.018 0.336 -4.496 1.00 88.75 80 LYS A O 1
ATOM 702 N N . VAL A 1 81 ? 2.444 -1.648 -3.538 1.00 90.56 81 VAL A N 1
ATOM 703 C CA . VAL A 1 81 ? 1.087 -1.967 -3.096 1.00 90.56 81 VAL A CA 1
ATOM 704 C C . VAL A 1 81 ? 1.092 -2.054 -1.579 1.00 90.56 81 VAL A C 1
ATOM 706 O O . VAL A 1 81 ? 1.943 -2.714 -0.998 1.00 90.56 81 VAL A O 1
ATOM 709 N N . ILE A 1 82 ? 0.150 -1.369 -0.937 1.00 90.94 82 ILE A N 1
ATOM 710 C CA . ILE A 1 82 ? -0.015 -1.346 0.513 1.00 90.94 82 ILE A CA 1
ATOM 711 C C . ILE A 1 82 ? -1.277 -2.123 0.874 1.00 90.94 82 ILE A C 1
ATOM 713 O O . ILE A 1 82 ? -2.384 -1.778 0.444 1.00 90.94 82 ILE A O 1
ATOM 717 N N . VAL A 1 83 ? -1.111 -3.117 1.736 1.00 90.81 83 VAL A N 1
ATOM 718 C CA . VAL A 1 83 ? -2.193 -3.840 2.400 1.00 90.81 83 VAL A CA 1
ATOM 719 C C . VAL A 1 83 ? -2.223 -3.412 3.862 1.00 90.81 83 VAL A C 1
ATOM 721 O O . VAL A 1 83 ? -1.192 -3.349 4.522 1.00 90.81 83 VAL A O 1
ATOM 724 N N . LYS A 1 84 ? -3.407 -3.079 4.366 1.00 91.38 84 LYS A N 1
ATOM 725 C CA . LYS A 1 84 ? -3.637 -2.664 5.747 1.00 91.38 84 LYS A CA 1
ATOM 726 C C . LYS A 1 84 ? -4.388 -3.755 6.488 1.00 91.38 84 LYS A C 1
ATOM 728 O O . LYS A 1 84 ? -5.426 -4.218 6.027 1.00 91.38 84 LYS A O 1
ATOM 733 N N . GLU A 1 85 ? -3.919 -4.081 7.676 1.00 91.94 85 GLU A N 1
ATOM 734 C CA . GLU A 1 85 ? -4.608 -4.940 8.629 1.00 91.94 85 GLU A CA 1
ATOM 735 C C . GLU A 1 85 ? -4.910 -4.131 9.887 1.00 91.94 85 GLU A C 1
ATOM 737 O O . GLU A 1 85 ? -4.069 -3.377 10.379 1.00 91.94 85 GLU A O 1
ATOM 742 N N . ILE A 1 86 ? -6.138 -4.243 10.380 1.00 90.38 86 ILE A N 1
ATOM 743 C CA . ILE A 1 86 ? -6.526 -3.692 11.678 1.00 90.38 86 ILE A CA 1
ATOM 744 C C . ILE A 1 86 ? -6.620 -4.874 12.627 1.00 90.38 86 ILE A C 1
ATOM 746 O O . ILE A 1 86 ? -7.232 -5.874 12.270 1.00 90.38 86 ILE A O 1
ATOM 750 N N . ASP A 1 87 ? -6.052 -4.741 13.820 1.00 88.81 87 ASP A N 1
ATOM 751 C CA . ASP A 1 87 ? -5.991 -5.822 14.796 1.00 88.81 87 ASP A CA 1
ATOM 752 C C . ASP A 1 87 ? -7.375 -6.444 15.085 1.00 88.81 87 ASP A C 1
ATOM 754 O O . ASP A 1 87 ? -8.361 -5.742 15.382 1.00 88.81 87 ASP A O 1
ATOM 758 N N . GLY A 1 88 ? -7.446 -7.770 14.917 1.00 83.44 88 GLY A N 1
ATOM 759 C CA . GLY A 1 88 ? -8.678 -8.566 14.966 1.00 83.44 88 GLY A CA 1
ATOM 760 C C . GLY A 1 88 ? -9.590 -8.451 13.733 1.00 83.44 88 GLY A C 1
ATOM 761 O O . GLY A 1 88 ? -10.770 -8.778 13.825 1.00 83.44 88 GLY A O 1
ATOM 762 N N . GLY A 1 89 ? -9.097 -7.938 12.603 1.00 84.94 89 GLY A N 1
ATOM 763 C CA . GLY A 1 89 ? -9.842 -7.785 11.350 1.00 84.94 89 GLY A CA 1
ATOM 764 C C . GLY A 1 89 ? -9.150 -8.423 10.142 1.00 84.94 89 GLY A C 1
ATOM 765 O O . GLY A 1 89 ? -8.041 -8.941 10.233 1.00 84.94 89 GLY A O 1
ATOM 766 N N . ALA A 1 90 ? -9.810 -8.368 8.982 1.00 87.12 90 ALA A N 1
ATOM 767 C CA . ALA A 1 90 ? -9.251 -8.870 7.727 1.00 87.12 90 ALA A CA 1
ATOM 768 C C . ALA A 1 90 ? -8.173 -7.932 7.152 1.00 87.12 90 ALA A C 1
ATOM 770 O O . ALA A 1 90 ? -8.208 -6.712 7.351 1.00 87.12 90 ALA A O 1
ATOM 771 N N . LYS A 1 91 ? -7.248 -8.503 6.371 1.00 89.50 91 LYS A N 1
ATOM 772 C CA . LYS A 1 91 ? -6.312 -7.742 5.535 1.00 89.50 91 LYS A CA 1
ATOM 773 C C . LYS A 1 91 ? -7.080 -7.088 4.387 1.00 89.50 91 LYS A C 1
ATOM 775 O O . LYS A 1 91 ? -7.807 -7.754 3.656 1.00 89.50 91 LYS A O 1
ATOM 780 N N . LEU A 1 92 ? -6.917 -5.782 4.227 1.00 89.06 92 LEU A N 1
ATOM 781 C CA . LEU A 1 92 ? -7.630 -4.976 3.243 1.00 89.06 92 LEU A CA 1
ATOM 782 C C . LEU A 1 92 ? -6.635 -4.243 2.353 1.00 89.06 92 LEU A C 1
ATOM 784 O O . LEU A 1 92 ? -5.662 -3.661 2.832 1.00 89.06 92 LEU A O 1
ATOM 788 N N . PHE A 1 93 ? -6.907 -4.205 1.052 1.00 88.12 93 PHE A N 1
ATOM 789 C CA . PHE A 1 93 ? -6.18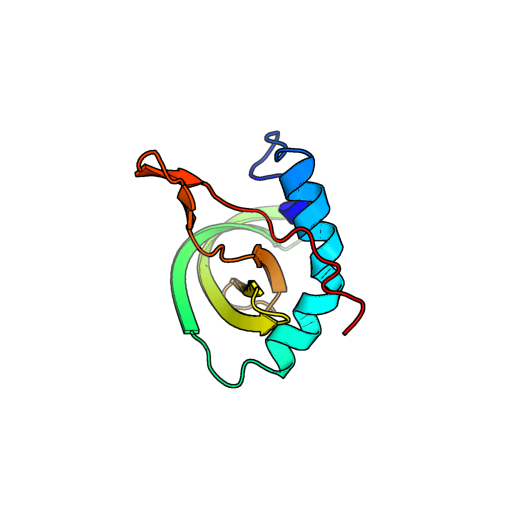1 -3.320 0.149 1.00 88.12 93 PHE A CA 1
ATOM 790 C C . PHE A 1 93 ? -6.334 -1.862 0.615 1.00 88.12 93 PHE A C 1
ATOM 792 O O . PHE A 1 93 ? -7.451 -1.381 0.826 1.00 88.12 93 PHE A O 1
ATOM 799 N N . TYR A 1 94 ? -5.209 -1.168 0.801 1.00 87.12 94 TYR A N 1
ATOM 800 C CA . TYR A 1 94 ? -5.199 0.188 1.346 1.00 87.12 94 TYR A CA 1
ATOM 801 C C . TYR A 1 94 ? -4.813 1.250 0.337 1.00 87.12 94 TYR A C 1
ATOM 803 O O . TYR A 1 94 ? -5.380 2.333 0.364 1.00 87.12 94 TYR A O 1
ATOM 811 N N . SER A 1 95 ? -3.791 1.016 -0.479 1.00 86.94 95 SER A N 1
ATOM 812 C CA . SER A 1 95 ? -3.413 1.929 -1.553 1.00 86.94 95 SER A CA 1
ATOM 813 C C . SER A 1 95 ? -2.372 1.275 -2.442 1.00 86.94 95 SER A C 1
ATOM 815 O O . SER A 1 95 ? -1.741 0.294 -2.068 1.00 86.94 95 SER A O 1
ATOM 817 N N . LEU A 1 96 ? -2.126 1.878 -3.593 1.00 88.56 96 LEU A N 1
ATOM 818 C CA . LEU A 1 96 ? -0.970 1.575 -4.417 1.00 88.56 96 LEU A CA 1
ATOM 819 C C . LEU A 1 96 ? -0.371 2.878 -4.921 1.00 88.56 96 LEU A C 1
ATOM 821 O O . LEU A 1 96 ? -1.045 3.913 -5.006 1.00 88.56 96 LEU A O 1
ATOM 825 N N . TYR A 1 97 ? 0.904 2.831 -5.258 1.00 81.88 97 TYR A N 1
ATOM 826 C CA . TYR A 1 97 ? 1.586 3.939 -5.887 1.00 81.88 97 TYR A CA 1
ATOM 827 C C . TYR A 1 97 ? 2.794 3.434 -6.676 1.00 81.88 97 TYR A C 1
ATOM 829 O O . TYR A 1 97 ? 3.514 2.543 -6.227 1.00 81.88 97 TYR A O 1
ATOM 837 N N . PRO A 1 98 ? 3.062 4.014 -7.846 1.00 77.75 98 PRO A N 1
ATOM 838 C CA . PRO A 1 98 ? 4.331 3.804 -8.523 1.00 77.75 98 PRO A CA 1
ATOM 839 C C . PRO A 1 98 ? 5.463 4.467 -7.718 1.00 77.75 98 PRO A C 1
ATOM 841 O O . PRO A 1 98 ? 5.388 5.627 -7.307 1.00 77.75 98 PRO A O 1
ATOM 844 N N . SER A 1 99 ? 6.516 3.701 -7.470 1.00 65.38 99 SER A N 1
ATOM 845 C CA . SER A 1 99 ? 7.801 4.135 -6.940 1.00 65.38 99 SER A CA 1
ATOM 846 C C . SER A 1 99 ? 8.681 4.587 -8.105 1.00 65.38 99 SER A C 1
ATOM 848 O O . SER A 1 99 ? 9.252 3.783 -8.836 1.00 65.38 99 SER A O 1
ATOM 850 N N . TRP A 1 100 ? 8.782 5.897 -8.283 1.00 61.94 100 TRP A N 1
ATOM 851 C CA . TRP A 1 100 ? 9.457 6.526 -9.416 1.00 61.94 100 TRP A CA 1
ATOM 852 C C . TRP A 1 100 ? 10.982 6.397 -9.365 1.00 61.94 100 TRP A C 1
ATOM 854 O O . TRP A 1 100 ? 11.587 6.528 -8.300 1.00 61.94 100 TRP A O 1
ATOM 864 N N . LYS A 1 101 ? 11.609 6.254 -10.538 1.00 50.38 101 LYS A N 1
ATOM 865 C CA . LYS A 1 101 ? 13.035 6.548 -10.723 1.00 50.38 101 LYS A CA 1
ATOM 866 C C . LYS A 1 101 ? 13.173 8.074 -10.768 1.00 50.38 101 LYS A C 1
ATOM 868 O O . LYS A 1 101 ? 12.604 8.723 -11.646 1.00 50.38 101 LYS A O 1
ATOM 873 N N . VAL A 1 102 ? 13.858 8.668 -9.793 1.00 53.75 102 VAL A N 1
ATOM 874 C CA . VAL A 1 102 ? 14.210 10.094 -9.857 1.00 53.75 102 VAL A CA 1
ATOM 875 C C . VAL A 1 102 ? 15.235 10.233 -10.975 1.00 53.75 102 VAL A C 1
ATOM 877 O O . VAL A 1 102 ? 16.304 9.638 -10.888 1.00 53.75 102 VAL A O 1
ATOM 880 N N . THR A 1 103 ? 14.891 10.954 -12.039 1.00 53.53 103 THR A N 1
ATOM 881 C CA . THR A 1 103 ? 15.850 11.258 -13.107 1.00 53.53 103 THR A CA 1
ATOM 882 C C . THR A 1 103 ? 16.349 12.678 -12.883 1.00 53.53 103 THR A C 1
ATOM 884 O O . THR A 1 103 ? 15.566 13.565 -12.535 1.00 53.53 103 THR A O 1
ATOM 887 N N . VAL A 1 104 ? 17.658 12.869 -12.998 1.00 54.19 104 VAL A N 1
ATOM 888 C CA . VAL A 1 104 ? 18.279 14.191 -12.933 1.00 54.19 104 VAL A CA 1
ATOM 889 C C . VAL A 1 104 ? 18.282 14.737 -14.357 1.00 54.19 104 VAL A C 1
ATOM 891 O O . VAL A 1 104 ? 18.789 14.071 -15.257 1.00 54.19 104 VAL 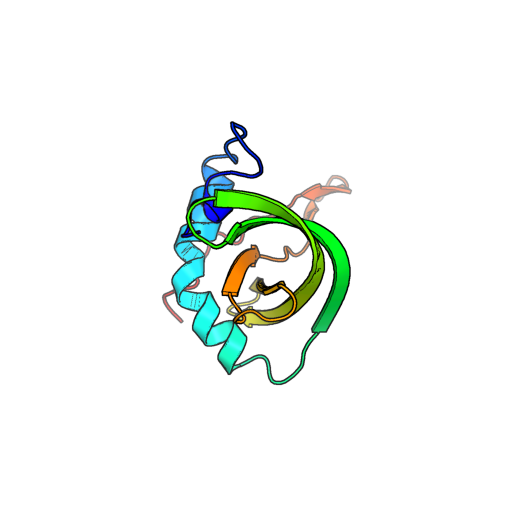A O 1
ATOM 894 N N . ASP A 1 105 ? 17.653 15.889 -14.577 1.00 58.25 105 ASP A N 1
ATOM 895 C CA . ASP A 1 105 ? 17.745 16.585 -15.863 1.00 58.25 105 ASP A CA 1
ATOM 896 C C . ASP A 1 105 ? 19.186 17.066 -16.106 1.00 58.25 105 ASP A C 1
ATOM 898 O O . ASP A 1 105 ? 19.974 17.191 -15.168 1.00 58.25 105 ASP A O 1
ATOM 902 N N . ILE A 1 106 ? 19.501 17.431 -17.353 1.00 60.84 106 ILE A N 1
ATOM 903 C CA . ILE A 1 106 ? 20.798 18.008 -17.763 1.00 60.84 106 ILE A CA 1
ATOM 904 C C . ILE A 1 106 ? 21.183 19.226 -16.889 1.00 60.84 106 ILE A C 1
ATOM 906 O O . ILE A 1 106 ? 22.357 19.457 -16.627 1.00 60.84 106 ILE A O 1
ATOM 910 N N . ASN A 1 107 ? 20.190 19.938 -16.341 1.00 65.81 107 ASN A N 1
ATOM 911 C CA . ASN A 1 107 ? 20.368 21.104 -15.466 1.00 65.81 107 ASN A CA 1
ATOM 912 C C . ASN A 1 107 ? 20.435 20.757 -13.959 1.00 65.81 107 ASN A C 1
ATOM 914 O O . ASN A 1 107 ? 20.220 21.627 -13.117 1.00 65.81 107 ASN A O 1
ATOM 918 N N . GLY A 1 108 ? 20.623 19.488 -13.581 1.00 57.72 108 GLY A N 1
ATOM 919 C CA . GLY A 1 108 ? 20.738 19.063 -12.177 1.00 57.72 108 GLY A CA 1
ATOM 920 C C . GLY A 1 108 ? 19.416 18.997 -11.394 1.00 57.72 108 GLY A C 1
ATOM 921 O O . GLY A 1 108 ? 19.401 18.606 -10.224 1.00 57.72 108 GLY A O 1
ATOM 922 N N . GLN A 1 109 ? 18.279 19.339 -12.011 1.00 54.34 109 GLN A N 1
ATOM 923 C CA . GLN A 1 109 ? 16.973 19.297 -11.349 1.00 54.34 109 GLN A CA 1
ATOM 924 C C . GLN A 1 109 ? 16.416 17.869 -11.297 1.00 54.34 109 GLN A C 1
ATOM 926 O O . GLN A 1 109 ? 16.305 17.178 -12.310 1.00 54.34 109 GLN A O 1
ATOM 931 N N . LYS A 1 110 ? 16.018 17.424 -10.100 1.00 49.62 110 LYS A N 1
ATOM 932 C CA . LYS A 1 110 ? 15.377 16.120 -9.878 1.00 49.62 110 LYS A CA 1
ATOM 933 C C . LYS A 1 110 ? 13.939 16.155 -10.402 1.00 49.62 110 LYS A C 1
ATOM 935 O O . LYS A 1 110 ? 13.043 16.627 -9.701 1.00 49.62 110 LYS A O 1
ATOM 940 N N . LYS A 1 111 ? 13.686 15.613 -11.597 1.00 50.44 111 LYS A N 1
ATOM 941 C CA . LYS A 1 111 ? 12.320 15.434 -12.108 1.00 50.44 111 LYS A CA 1
ATOM 942 C C . LYS A 1 111 ? 11.799 14.036 -11.799 1.00 50.44 111 LYS A C 1
ATOM 944 O O . LYS A 1 111 ? 12.434 13.009 -12.051 1.00 50.44 111 LYS A O 1
ATOM 949 N N . LYS A 1 112 ? 10.581 13.994 -11.255 1.00 53.88 112 LYS A N 1
ATOM 950 C CA . LYS A 1 112 ? 9.788 12.765 -11.166 1.00 53.88 112 LYS A CA 1
ATOM 951 C C . LYS A 1 112 ? 9.202 12.515 -12.550 1.00 53.88 112 LYS A C 1
ATOM 953 O O . LYS A 1 112 ? 8.173 13.092 -12.892 1.00 53.88 112 LYS A O 1
ATOM 958 N N . LYS A 1 113 ? 9.876 11.704 -13.368 1.00 52.47 113 LYS A N 1
ATOM 959 C CA . LYS A 1 113 ? 9.320 11.307 -14.661 1.00 52.47 113 LYS A CA 1
ATOM 960 C C . LYS A 1 113 ? 8.245 10.257 -14.409 1.00 52.47 113 LYS A C 1
ATOM 962 O O . LYS A 1 113 ? 8.538 9.133 -14.002 1.00 52.47 113 LYS A O 1
ATOM 967 N N . PHE A 1 114 ? 6.996 10.659 -14.611 1.00 51.47 114 PHE A N 1
ATOM 968 C CA . PHE A 1 114 ? 5.886 9.726 -14.677 1.00 51.47 114 PHE A CA 1
ATOM 969 C C . PHE A 1 114 ? 6.155 8.780 -15.853 1.00 51.47 114 PHE A C 1
ATOM 971 O O . PHE A 1 114 ? 6.401 9.253 -16.961 1.00 51.47 114 PHE A O 1
ATOM 978 N N . PHE A 1 115 ? 6.185 7.466 -15.619 1.00 53.69 115 PHE A N 1
ATOM 979 C CA . PHE A 1 115 ? 6.270 6.497 -16.709 1.00 53.69 115 PHE A CA 1
ATOM 980 C C . PHE A 1 115 ? 5.101 6.755 -17.667 1.00 53.69 115 PHE A C 1
ATOM 982 O O . PHE A 1 115 ? 3.939 6.651 -17.274 1.00 53.69 115 PHE A O 1
ATOM 989 N N . SER A 1 116 ? 5.426 7.164 -18.891 1.00 48.62 116 SER A N 1
ATOM 990 C CA . SER A 1 116 ? 4.467 7.566 -19.922 1.00 48.62 116 SER A CA 1
ATOM 991 C C . SER A 1 116 ? 4.033 6.405 -20.821 1.00 48.62 116 SER A C 1
ATOM 993 O O . SER A 1 116 ? 3.220 6.612 -21.714 1.00 48.62 116 SER A O 1
ATOM 995 N N . GLY A 1 117 ? 4.572 5.199 -20.610 1.00 55.03 117 GLY A N 1
ATOM 996 C CA . GLY A 1 117 ? 4.198 4.000 -21.358 1.00 55.03 117 GLY A CA 1
ATOM 997 C C . GLY A 1 117 ? 2.906 3.353 -20.851 1.00 55.03 117 GLY A C 1
ATOM 998 O O . GLY A 1 117 ? 2.379 3.684 -19.780 1.00 55.03 117 GLY A O 1
ATOM 999 N N . ASN A 1 118 ? 2.384 2.396 -21.617 1.00 55.53 118 ASN A N 1
ATOM 1000 C CA . ASN A 1 118 ? 1.227 1.620 -21.198 1.00 55.53 118 ASN A CA 1
ATOM 1001 C C . ASN A 1 118 ? 1.663 0.399 -20.375 1.00 55.53 118 ASN A C 1
ATOM 1003 O O . ASN A 1 118 ? 2.154 -0.567 -20.936 1.00 55.53 118 ASN A O 1
ATOM 1007 N N . LEU A 1 119 ? 1.472 0.428 -19.049 1.00 58.84 119 LEU A N 1
ATOM 1008 C CA . LEU A 1 119 ? 1.781 -0.730 -18.193 1.00 58.84 119 LEU A CA 1
ATOM 1009 C C . LEU A 1 119 ? 0.813 -1.919 -18.377 1.00 58.84 119 LEU A C 1
ATOM 1011 O O . LEU A 1 119 ? 1.028 -2.949 -17.752 1.00 58.84 119 LEU A O 1
ATOM 1015 N N . GLU A 1 120 ? -0.270 -1.773 -19.149 1.00 55.66 120 GLU A N 1
ATOM 1016 C CA . GLU A 1 120 ? -1.260 -2.846 -19.348 1.00 55.66 120 GLU A CA 1
ATOM 1017 C C . GLU A 1 120 ? -0.984 -3.743 -20.573 1.00 55.66 120 GLU A C 1
ATOM 1019 O O . GLU A 1 120 ? -1.658 -4.756 -20.702 1.00 55.66 120 GLU A O 1
ATOM 1024 N N . LEU A 1 121 ? -0.062 -3.380 -21.479 1.00 51.25 121 LEU A N 1
ATOM 1025 C CA . LEU A 1 121 ? 0.069 -4.008 -22.810 1.00 51.25 121 LEU A CA 1
ATOM 1026 C C . LEU A 1 121 ? 1.342 -4.853 -23.039 1.00 51.25 121 LEU A C 1
ATOM 1028 O O . LEU A 1 121 ? 1.632 -5.149 -24.189 1.00 51.25 121 LEU A O 1
ATOM 1032 N N . ASP A 1 122 ? 2.061 -5.266 -21.992 1.00 41.38 122 ASP A N 1
ATOM 1033 C CA . ASP A 1 122 ? 3.203 -6.203 -22.093 1.00 41.38 122 ASP A CA 1
ATOM 1034 C C . ASP A 1 122 ? 3.161 -7.242 -20.965 1.00 41.38 122 ASP A C 1
ATOM 1036 O O . ASP A 1 122 ? 3.105 -6.812 -19.783 1.00 41.38 122 ASP A O 1
#

Secondary structure (DSSP, 8-state):
--THHHHEEETTEEPPHHHHHHHHHTHHHHHHHHHH--S--EEEEEEEEEEEEETTEEEEEEEEEEEEEEEEEETTEEEEEEEEEETTS-EEEEEEEEE--EEEPTTS-EEE----S-TT--